Protein AF-A0A2E8IWW7-F1 (afdb_monomer)

Secondary structure (DSSP, 8-state):
---HHHHHHHHHHHHHHHHHHHHHHHHHHHHHHHHHHHHHHHHHHHHHHHHHHHHHHHHHHHHHHHHHTT---HHHHHHHHHHHHHHHHHHHHHHHHHHHHHHHHHHHHHHHTT--

Radius of gyration: 28.28 Å; Cα contacts (8 Å, |Δi|>4): 47; chains: 1; bounding box: 81×14×70 Å

Solvent-accessible surface area (backbone atoms only — not comparable to full-atom values): 6223 Å² total; per-residue (Å²): 145,73,61,65,69,56,48,51,55,51,51,52,53,48,50,54,51,50,53,52,53,53,54,61,62,45,51,64,55,49,52,55,51,54,43,53,50,32,49,54,53,26,55,52,32,48,53,53,35,53,54,45,53,51,54,48,54,55,46,52,50,53,50,51,57,30,52,76,69,70,44,86,53,64,68,62,52,51,53,43,53,54,48,49,56,51,40,55,54,34,49,54,50,26,52,52,29,50,51,49,37,52,52,45,54,51,54,49,56,57,51,60,62,71,78,108

Nearest PDB structures (foldseek):
  7nna-assembly1_A  TM=4.402E-01  e=4.335E-01  Klebsiella pneumoniae
  5wkq-assembly1_A  TM=3.886E-01  e=1.756E+00  Shigella flexneri
  2y3a-assembly1_B  TM=5.767E-01  e=7.113E+00  Mus musculus

Structure (mmCIF, N/CA/C/O backbone):
data_AF-A0A2E8IWW7-F1
#
_entry.id   AF-A0A2E8IWW7-F1
#
loop_
_atom_site.group_PDB
_atom_site.id
_atom_site.type_symbol
_atom_site.label_atom_id
_atom_site.label_alt_id
_atom_site.label_comp_id
_atom_site.label_asym_id
_atom_site.label_entity_id
_atom_site.label_seq_id
_atom_site.pdbx_PDB_ins_code
_atom_site.Cartn_x
_atom_site.Cartn_y
_atom_site.Cartn_z
_atom_site.occupancy
_atom_site.B_iso_or_equiv
_atom_site.auth_seq_id
_atom_site.auth_c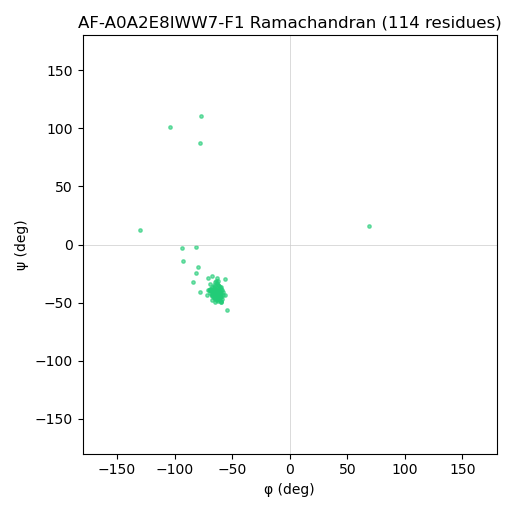omp_id
_atom_site.auth_asym_id
_atom_site.auth_atom_id
_atom_site.pdbx_PDB_model_num
ATOM 1 N N . MET A 1 1 ? 55.670 -3.044 -44.493 1.00 55.94 1 MET A N 1
ATOM 2 C CA . MET A 1 1 ? 55.944 -2.758 -43.066 1.00 55.94 1 MET A CA 1
ATOM 3 C C . MET A 1 1 ? 55.099 -1.572 -42.570 1.00 55.94 1 MET A C 1
ATOM 5 O O . MET A 1 1 ? 55.603 -0.763 -41.811 1.00 55.94 1 MET A O 1
ATOM 9 N N . ASN A 1 2 ? 53.820 -1.473 -42.980 1.00 57.03 2 ASN A N 1
ATOM 10 C CA . ASN A 1 2 ? 52.935 -0.324 -42.691 1.00 57.03 2 ASN A CA 1
ATOM 11 C C . ASN A 1 2 ? 51.557 -0.730 -42.121 1.00 57.03 2 ASN A C 1
ATOM 13 O O . ASN A 1 2 ? 50.665 0.105 -42.034 1.00 57.03 2 ASN A O 1
ATOM 17 N N . ASP A 1 3 ? 51.369 -1.986 -41.705 1.00 73.56 3 ASP A N 1
ATOM 18 C CA . ASP A 1 3 ? 50.045 -2.501 -41.307 1.00 73.56 3 ASP A CA 1
ATOM 19 C C . ASP A 1 3 ? 49.761 -2.375 -39.803 1.00 73.56 3 ASP A C 1
ATOM 21 O O . ASP A 1 3 ? 48.615 -2.487 -39.368 1.00 73.56 3 ASP A O 1
ATOM 25 N N . PHE A 1 4 ? 50.795 -2.108 -39.002 1.00 76.12 4 PHE A N 1
ATOM 26 C CA . PHE A 1 4 ? 50.677 -1.953 -37.552 1.00 76.12 4 PHE A CA 1
ATOM 27 C C . PHE A 1 4 ? 49.815 -0.738 -37.144 1.00 76.12 4 PHE A C 1
ATOM 29 O O . PHE A 1 4 ? 48.858 -0.933 -36.394 1.00 76.12 4 PHE A O 1
ATOM 36 N N . PRO A 1 5 ? 50.006 0.473 -37.712 1.00 85.06 5 PRO A N 1
ATOM 37 C CA . PRO A 1 5 ? 49.149 1.624 -37.401 1.00 85.06 5 PRO A CA 1
ATOM 38 C C . PRO A 1 5 ? 47.695 1.415 -37.850 1.00 85.06 5 PRO A C 1
ATOM 40 O O . PRO A 1 5 ? 46.745 1.897 -37.230 1.00 85.06 5 PRO A O 1
ATOM 43 N N . THR A 1 6 ? 47.493 0.674 -38.942 1.00 86.81 6 THR A N 1
ATOM 44 C CA . THR A 1 6 ? 46.160 0.324 -39.444 1.00 86.81 6 THR A CA 1
ATOM 45 C C . THR A 1 6 ? 45.454 -0.651 -38.506 1.00 86.81 6 THR A C 1
ATOM 47 O O . THR A 1 6 ? 44.249 -0.518 -38.278 1.00 86.81 6 THR A O 1
ATOM 50 N N . LEU A 1 7 ? 46.187 -1.610 -37.938 1.00 87.06 7 LEU A N 1
ATOM 51 C CA . LEU A 1 7 ? 45.660 -2.549 -36.956 1.00 87.06 7 LEU A CA 1
ATOM 52 C C . LEU A 1 7 ? 45.290 -1.845 -35.645 1.00 87.06 7 LEU A C 1
ATOM 54 O O . LEU A 1 7 ? 44.191 -2.070 -35.145 1.00 87.06 7 LEU A O 1
ATOM 58 N N . GLU A 1 8 ? 46.133 -0.942 -35.143 1.00 91.31 8 GLU A N 1
ATOM 59 C CA . GLU A 1 8 ? 45.832 -0.133 -33.952 1.00 91.31 8 GLU A CA 1
ATOM 60 C C . GLU A 1 8 ? 44.574 0.717 -34.145 1.00 91.31 8 GLU A C 1
ATOM 62 O O . GLU A 1 8 ? 43.680 0.719 -33.297 1.00 91.31 8 GLU A O 1
ATOM 67 N N . LYS A 1 9 ? 44.442 1.374 -35.304 1.00 90.00 9 LYS A N 1
ATOM 68 C CA . LYS A 1 9 ? 43.251 2.169 -35.631 1.00 90.00 9 LYS A CA 1
ATOM 69 C C . LYS A 1 9 ? 41.982 1.311 -35.685 1.00 90.00 9 LYS A C 1
ATOM 71 O O . LYS A 1 9 ? 40.926 1.735 -35.215 1.00 90.00 9 LYS A O 1
ATOM 76 N N . ARG A 1 10 ? 42.070 0.096 -36.237 1.00 89.94 10 ARG A N 1
ATOM 77 C CA . ARG A 1 10 ? 40.947 -0.857 -36.286 1.00 89.94 10 ARG A CA 1
ATOM 78 C C . ARG A 1 10 ? 40.593 -1.397 -34.904 1.00 89.94 10 ARG A C 1
ATOM 80 O O . ARG A 1 10 ? 39.410 -1.490 -34.596 1.00 89.94 10 ARG A O 1
ATOM 87 N N . LEU A 1 11 ? 41.590 -1.715 -34.081 1.00 92.00 11 LEU A N 1
ATOM 88 C CA . LEU A 1 11 ? 41.393 -2.193 -32.714 1.00 92.00 11 LEU A CA 1
ATOM 89 C C . LEU A 1 11 ? 40.750 -1.111 -31.843 1.00 92.00 11 LEU A C 1
ATOM 91 O O . LEU A 1 11 ? 39.773 -1.384 -31.155 1.00 92.00 11 LEU A O 1
ATOM 95 N N . SER A 1 12 ? 41.232 0.128 -31.941 1.00 93.69 12 SER A N 1
ATOM 96 C CA . SER A 1 12 ? 40.655 1.276 -31.239 1.00 93.69 12 SER A CA 1
ATOM 97 C C . SER A 1 12 ? 39.204 1.524 -31.668 1.00 93.69 12 SER A C 1
ATOM 99 O O . SER A 1 12 ? 38.323 1.649 -30.822 1.00 93.69 12 SER A O 1
ATOM 101 N N . SER A 1 13 ? 38.914 1.463 -32.973 1.00 93.25 13 SER A N 1
ATOM 102 C CA . SER A 1 13 ? 37.537 1.570 -33.469 1.00 93.25 13 SER A CA 1
ATOM 103 C C . SER A 1 13 ? 36.639 0.420 -32.996 1.00 93.25 13 SER A C 1
ATOM 105 O O . SER A 1 13 ? 35.471 0.658 -32.692 1.00 93.25 13 SER A O 1
ATOM 107 N N . ALA A 1 14 ? 37.154 -0.810 -32.930 1.00 91.62 14 ALA A N 1
ATOM 108 C CA . ALA A 1 14 ? 36.405 -1.958 -32.428 1.00 91.62 14 ALA A CA 1
ATOM 109 C C . ALA A 1 14 ? 36.111 -1.829 -30.926 1.00 91.62 14 ALA A C 1
ATOM 111 O O . ALA A 1 14 ? 34.982 -2.069 -30.511 1.00 91.62 14 ALA A O 1
ATOM 112 N N . LEU A 1 15 ? 37.085 -1.378 -30.131 1.00 91.56 15 LEU A N 1
ATOM 113 C CA . LEU A 1 15 ? 36.913 -1.124 -28.700 1.00 91.56 15 LEU A CA 1
ATOM 114 C C . LEU A 1 15 ? 35.878 -0.026 -28.434 1.00 91.56 15 LEU A C 1
ATOM 116 O O . LEU A 1 15 ? 35.010 -0.221 -27.592 1.00 91.56 15 LEU A O 1
ATOM 120 N N . SER A 1 16 ? 35.900 1.079 -29.187 1.00 92.25 16 SER A N 1
ATOM 121 C CA . SER A 1 16 ? 34.867 2.118 -29.065 1.00 92.25 16 SER A CA 1
ATOM 122 C C . SER A 1 16 ? 33.471 1.595 -29.411 1.00 92.25 16 SER A C 1
ATOM 124 O O . SER A 1 16 ? 32.513 1.930 -28.725 1.00 92.25 16 SER A O 1
ATOM 126 N N . ARG A 1 17 ? 33.339 0.740 -30.434 1.00 89.69 17 ARG A N 1
ATOM 127 C CA . ARG A 1 17 ? 32.047 0.126 -30.791 1.00 89.69 17 ARG A CA 1
ATOM 128 C C . ARG A 1 17 ? 31.553 -0.848 -29.726 1.00 89.69 17 ARG A C 1
ATOM 130 O O . ARG A 1 17 ? 30.366 -0.857 -29.434 1.00 89.69 17 ARG A O 1
ATOM 137 N N . ILE A 1 18 ? 32.453 -1.639 -29.142 1.00 90.75 18 ILE A N 1
ATOM 138 C CA . ILE A 1 18 ? 32.121 -2.551 -28.041 1.00 90.75 18 ILE A CA 1
ATOM 139 C C . ILE A 1 18 ? 31.704 -1.760 -26.800 1.00 90.75 18 ILE A C 1
ATOM 141 O O . ILE A 1 18 ? 30.731 -2.140 -26.163 1.00 90.75 18 ILE A O 1
ATOM 145 N N . ALA A 1 19 ? 32.384 -0.654 -26.481 1.00 89.25 19 ALA A N 1
ATOM 146 C CA . ALA A 1 19 ? 32.016 0.203 -25.357 1.00 89.25 19 ALA A CA 1
ATOM 147 C C . ALA A 1 19 ? 30.591 0.759 -25.514 1.00 89.25 19 ALA A C 1
ATOM 149 O O . ALA A 1 19 ? 29.776 0.594 -24.610 1.00 89.25 19 ALA A O 1
ATOM 150 N N . VAL A 1 20 ? 30.260 1.310 -26.687 1.00 89.12 20 VAL A N 1
ATOM 151 C CA . VAL A 1 20 ? 28.908 1.817 -26.983 1.00 89.12 20 VAL A CA 1
ATOM 152 C C . VAL A 1 20 ? 27.866 0.697 -26.934 1.00 89.12 20 VAL A C 1
ATOM 154 O O . VAL A 1 20 ? 26.873 0.819 -26.226 1.00 89.12 20 VAL A O 1
ATOM 157 N N . ALA A 1 21 ? 28.122 -0.435 -27.597 1.00 85.12 21 ALA A N 1
ATOM 158 C CA . ALA A 1 21 ? 27.201 -1.572 -27.583 1.00 85.12 21 ALA A CA 1
ATOM 159 C C . ALA A 1 21 ? 27.001 -2.147 -26.169 1.00 85.12 21 ALA A C 1
ATOM 161 O O . ALA A 1 21 ? 25.906 -2.579 -25.819 1.00 85.12 21 ALA A O 1
ATOM 162 N N . SER A 1 22 ? 28.046 -2.142 -25.334 1.00 83.44 22 SER A N 1
ATOM 163 C CA . SER A 1 22 ? 27.945 -2.577 -23.939 1.00 83.44 22 SER A CA 1
ATOM 164 C C . SER A 1 22 ? 27.089 -1.631 -23.099 1.00 83.44 22 SER A C 1
ATOM 166 O O . SER A 1 22 ? 26.325 -2.094 -22.260 1.00 83.44 22 SER A O 1
ATOM 168 N N . GLU A 1 23 ? 27.164 -0.323 -23.352 1.00 81.12 23 GLU A N 1
ATOM 169 C CA . GLU A 1 23 ? 26.350 0.682 -22.672 1.00 81.12 23 GLU A CA 1
ATOM 170 C C . GLU A 1 23 ? 24.875 0.583 -23.091 1.00 81.12 23 GLU A C 1
ATOM 172 O O . GLU A 1 23 ? 23.984 0.636 -22.243 1.00 81.12 23 GLU A O 1
ATOM 177 N N . GLU A 1 24 ? 24.610 0.330 -24.375 1.00 79.00 24 GLU A N 1
ATOM 178 C CA . GLU A 1 24 ? 23.263 0.079 -24.902 1.00 79.00 24 GLU A CA 1
ATOM 179 C C . GLU A 1 24 ? 22.631 -1.205 -24.347 1.00 79.00 24 GLU A C 1
ATOM 181 O O . GLU A 1 24 ? 21.442 -1.214 -24.049 1.00 79.00 24 GLU A O 1
ATOM 186 N N . LEU A 1 25 ? 23.415 -2.264 -24.112 1.00 78.19 25 LEU A N 1
ATOM 187 C CA . LEU A 1 25 ? 22.940 -3.505 -23.482 1.00 78.19 25 LEU A CA 1
ATOM 188 C C . LEU A 1 25 ? 22.538 -3.329 -22.005 1.00 78.19 25 LEU A C 1
ATOM 190 O O . LEU A 1 25 ? 21.696 -4.073 -21.503 1.00 78.19 25 LEU A O 1
ATOM 194 N N . ILE A 1 26 ? 23.126 -2.360 -21.296 1.00 78.38 26 ILE A N 1
ATOM 195 C CA . ILE A 1 26 ? 22.899 -2.149 -19.856 1.00 78.38 26 ILE A CA 1
ATOM 196 C C . ILE A 1 26 ? 21.636 -1.312 -19.588 1.00 78.38 26 ILE A C 1
ATOM 198 O O . ILE A 1 26 ? 20.954 -1.534 -18.585 1.00 78.38 26 ILE A O 1
ATOM 202 N N . LYS A 1 27 ? 21.283 -0.379 -20.481 1.00 74.81 27 LYS A N 1
ATOM 203 C CA . LYS A 1 27 ? 20.097 0.489 -20.344 1.00 74.81 27 LYS A CA 1
ATOM 204 C C . LYS A 1 27 ? 18.776 -0.281 -20.133 1.00 74.81 27 LYS A C 1
ATOM 206 O O . LYS A 1 27 ? 18.153 -0.068 -19.091 1.00 74.81 27 LYS A O 1
ATOM 211 N N . PRO A 1 28 ? 18.359 -1.218 -21.011 1.00 74.44 28 PRO A N 1
ATOM 212 C CA . PRO A 1 28 ? 17.109 -1.968 -20.838 1.00 74.44 28 PRO A CA 1
ATOM 213 C C . PRO A 1 28 ? 17.121 -2.867 -19.591 1.00 74.44 28 PRO A C 1
ATOM 215 O O . PRO A 1 28 ? 16.093 -3.053 -18.934 1.00 74.44 28 PRO A O 1
ATO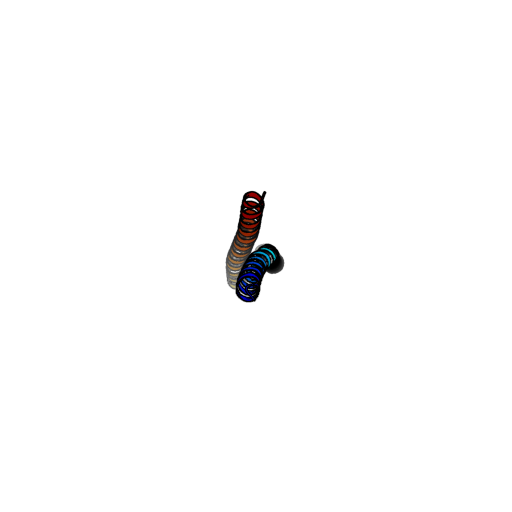M 218 N N . GLN A 1 29 ? 18.294 -3.379 -19.202 1.00 73.88 29 GLN A N 1
ATOM 219 C CA . GLN A 1 29 ? 18.458 -4.163 -17.976 1.00 73.88 29 GLN A CA 1
ATOM 220 C C . GLN A 1 29 ? 18.207 -3.312 -16.716 1.00 73.88 29 GLN A C 1
ATOM 222 O O . GLN A 1 29 ? 17.617 -3.790 -15.750 1.00 73.88 29 GLN A O 1
ATOM 227 N N . ASN A 1 30 ? 18.613 -2.040 -16.716 1.00 79.44 30 ASN A N 1
ATOM 228 C CA . ASN A 1 30 ? 18.381 -1.142 -15.584 1.00 79.44 30 ASN A CA 1
ATOM 229 C C . ASN A 1 30 ? 16.903 -0.747 -15.456 1.00 79.44 30 ASN A C 1
ATOM 231 O O . ASN A 1 30 ? 16.356 -0.841 -14.360 1.00 79.44 30 ASN A O 1
ATOM 235 N N . TYR A 1 31 ? 16.223 -0.412 -16.559 1.00 79.06 31 TYR A N 1
ATOM 236 C CA . TYR A 1 31 ? 14.793 -0.066 -16.521 1.00 79.06 31 TYR A CA 1
ATOM 237 C C . TYR A 1 31 ? 13.920 -1.217 -16.018 1.00 79.06 31 TYR A C 1
ATOM 239 O O . TYR A 1 31 ? 13.013 -1.013 -15.211 1.00 79.06 31 TYR A O 1
ATOM 247 N N . THR A 1 32 ? 14.208 -2.441 -16.466 1.00 82.44 32 THR A N 1
ATOM 248 C CA . THR A 1 32 ? 13.483 -3.637 -16.015 1.00 82.44 32 THR A CA 1
ATOM 249 C C . THR A 1 32 ? 13.704 -3.909 -14.527 1.00 82.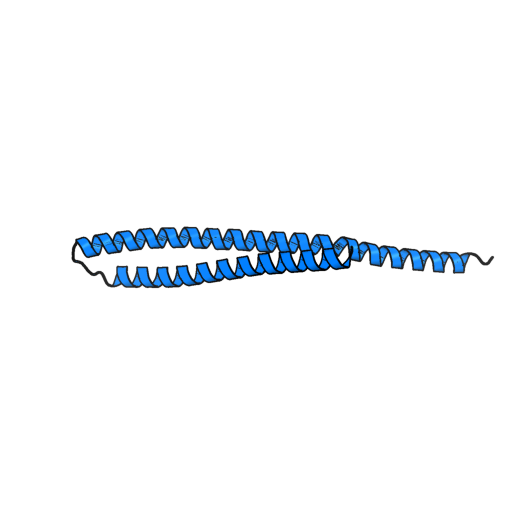44 32 THR A C 1
ATOM 251 O O . THR A 1 32 ? 12.745 -4.213 -13.817 1.00 82.44 32 THR A O 1
ATOM 254 N N . ASN A 1 33 ? 14.928 -3.720 -14.026 1.00 86.56 33 ASN A N 1
ATOM 255 C CA . ASN A 1 33 ? 15.236 -3.833 -12.600 1.00 86.56 33 ASN A CA 1
ATOM 256 C C . ASN A 1 33 ? 14.535 -2.748 -11.760 1.00 86.56 33 ASN A C 1
ATOM 258 O O . ASN A 1 33 ? 13.982 -3.051 -10.699 1.00 86.56 33 ASN A O 1
ATOM 262 N N . ASP A 1 34 ? 14.514 -1.502 -12.235 1.00 87.31 34 ASP A N 1
ATOM 263 C CA . ASP A 1 34 ? 13.873 -0.379 -11.543 1.00 87.31 34 ASP A CA 1
ATOM 264 C C . ASP A 1 34 ? 12.345 -0.514 -11.515 1.00 87.31 34 ASP A C 1
ATOM 266 O O . ASP A 1 34 ? 11.706 -0.222 -10.498 1.00 87.31 34 ASP A O 1
ATOM 270 N N . LEU A 1 35 ? 11.742 -1.010 -12.599 1.00 88.94 35 LEU A N 1
ATOM 271 C CA . LEU A 1 35 ? 10.317 -1.327 -12.643 1.00 88.94 35 LEU A CA 1
ATOM 272 C C . LEU A 1 35 ? 9.976 -2.487 -11.702 1.00 88.94 35 LEU A C 1
ATOM 274 O O . LEU A 1 35 ? 9.029 -2.374 -10.925 1.00 88.94 35 LEU A O 1
ATOM 278 N N . ALA A 1 36 ? 10.761 -3.570 -11.718 1.00 89.69 36 ALA A N 1
ATOM 279 C CA . ALA A 1 36 ? 10.558 -4.707 -10.822 1.00 89.69 36 ALA A CA 1
ATOM 280 C C . ALA A 1 36 ? 10.608 -4.274 -9.348 1.00 89.69 36 ALA A C 1
ATOM 282 O O . ALA A 1 36 ? 9.735 -4.639 -8.560 1.00 89.69 36 ALA A O 1
ATOM 283 N N . LYS A 1 37 ? 11.573 -3.421 -8.988 1.00 92.19 37 LYS A N 1
ATOM 284 C CA . LYS A 1 37 ? 11.671 -2.849 -7.644 1.00 92.19 37 LYS A CA 1
ATOM 285 C C . LYS A 1 37 ? 10.452 -1.992 -7.286 1.00 92.19 37 LYS A C 1
ATOM 287 O O . LYS A 1 37 ? 9.896 -2.159 -6.203 1.00 92.19 37 LYS A O 1
ATOM 292 N N . ALA A 1 38 ? 10.013 -1.111 -8.186 1.00 90.75 38 ALA A N 1
ATOM 293 C CA . ALA A 1 38 ? 8.846 -0.263 -7.948 1.00 90.75 38 ALA A CA 1
ATOM 294 C C . ALA A 1 38 ? 7.557 -1.082 -7.753 1.00 90.75 38 ALA A C 1
ATOM 296 O O . ALA A 1 38 ? 6.743 -0.748 -6.892 1.00 90.75 38 ALA A O 1
ATOM 297 N N . VAL A 1 39 ? 7.390 -2.176 -8.504 1.00 92.75 39 VAL A N 1
ATOM 298 C CA . VAL A 1 39 ? 6.262 -3.106 -8.343 1.00 92.75 39 VAL A CA 1
ATOM 299 C C . VAL A 1 39 ? 6.322 -3.816 -6.988 1.00 92.75 39 VAL A C 1
ATOM 301 O O . VAL A 1 39 ? 5.315 -3.850 -6.284 1.00 92.75 39 VAL A O 1
ATOM 304 N N . MET A 1 40 ? 7.493 -4.304 -6.568 1.00 95.00 40 MET A N 1
ATOM 305 C CA . MET A 1 40 ? 7.659 -4.928 -5.247 1.00 95.00 40 MET A CA 1
ATOM 306 C C . MET A 1 40 ? 7.331 -3.961 -4.096 1.00 95.00 40 MET A C 1
ATOM 308 O O . MET A 1 40 ? 6.691 -4.343 -3.111 1.00 95.00 40 MET A O 1
ATOM 312 N N . ASP A 1 41 ? 7.742 -2.697 -4.211 1.00 92.38 41 ASP A N 1
ATOM 313 C CA . ASP A 1 41 ? 7.429 -1.665 -3.218 1.00 92.38 41 ASP A CA 1
ATOM 314 C C . ASP A 1 41 ? 5.919 -1.358 -3.166 1.00 92.38 41 ASP A C 1
ATOM 316 O O . ASP A 1 41 ? 5.361 -1.131 -2.081 1.00 92.38 41 ASP A O 1
ATOM 320 N N . LEU A 1 42 ? 5.235 -1.418 -4.314 1.00 94.44 42 LEU A N 1
ATOM 321 C CA . LEU A 1 42 ? 3.785 -1.255 -4.399 1.00 94.44 42 LEU A CA 1
ATOM 322 C C . LEU A 1 42 ? 3.049 -2.418 -3.735 1.00 94.44 42 LEU A C 1
ATOM 324 O O . LEU A 1 42 ? 2.169 -2.192 -2.903 1.00 94.44 42 LEU A O 1
ATOM 328 N N . GLU A 1 43 ? 3.435 -3.654 -4.040 1.00 95.94 43 GLU A N 1
ATOM 329 C CA . GLU A 1 43 ? 2.867 -4.854 -3.417 1.00 95.94 43 GLU A CA 1
ATOM 330 C C . GLU A 1 43 ? 2.996 -4.807 -1.892 1.00 95.94 43 GLU A C 1
ATOM 332 O O . GLU A 1 43 ? 2.034 -5.069 -1.160 1.00 95.94 43 GLU A O 1
ATOM 337 N N . LYS A 1 44 ? 4.166 -4.392 -1.396 1.00 95.06 44 LYS A N 1
ATOM 338 C CA . LYS A 1 44 ? 4.402 -4.210 0.037 1.00 95.06 44 LYS A CA 1
ATOM 339 C C . LYS A 1 44 ? 3.477 -3.148 0.632 1.00 95.06 44 LYS A C 1
ATOM 341 O O . LYS A 1 44 ? 2.883 -3.381 1.685 1.00 95.06 44 LYS A O 1
ATOM 346 N N . SER A 1 45 ? 3.339 -2.005 -0.035 1.00 93.00 45 SER A N 1
ATOM 347 C CA . SER A 1 45 ? 2.480 -0.905 0.420 1.00 93.00 45 SER A CA 1
ATOM 348 C C . SER A 1 45 ? 1.006 -1.321 0.481 1.00 93.00 45 SER A C 1
ATOM 350 O O . SER A 1 45 ? 0.329 -1.052 1.474 1.00 93.00 45 SER A O 1
ATOM 352 N N . LEU A 1 46 ? 0.526 -2.057 -0.527 1.00 95.06 46 LEU A N 1
ATOM 353 C CA . LEU A 1 46 ? -0.836 -2.595 -0.570 1.00 95.06 46 LEU A CA 1
ATOM 354 C C . LEU A 1 46 ? -1.084 -3.647 0.517 1.00 95.06 46 LEU A C 1
ATOM 356 O O . LEU A 1 46 ? -2.132 -3.624 1.162 1.00 95.06 46 LEU A O 1
ATOM 360 N N . SER A 1 47 ? -0.118 -4.535 0.769 1.00 95.38 47 SER A N 1
ATOM 361 C CA . SER A 1 47 ? -0.211 -5.523 1.851 1.00 95.38 47 SER A CA 1
ATOM 362 C C . SER A 1 47 ? -0.332 -4.853 3.224 1.00 95.38 47 SER A C 1
ATOM 364 O O . SER A 1 47 ? -1.183 -5.229 4.034 1.00 95.38 47 SER A O 1
ATOM 366 N N . ILE A 1 48 ? 0.465 -3.808 3.471 1.00 93.38 48 ILE A N 1
ATOM 367 C CA . ILE A 1 48 ? 0.403 -3.020 4.708 1.00 93.38 48 ILE A CA 1
ATOM 368 C C . ILE A 1 48 ? -0.957 -2.319 4.842 1.00 93.38 48 ILE A C 1
ATOM 370 O O . ILE A 1 48 ? -1.561 -2.356 5.917 1.00 93.38 48 ILE A O 1
ATOM 374 N N . LEU A 1 49 ? -1.464 -1.713 3.765 1.00 93.50 49 LEU A N 1
ATOM 375 C CA . LEU A 1 49 ? -2.771 -1.053 3.759 1.00 93.50 49 LEU A CA 1
ATOM 376 C C . LEU A 1 49 ? -3.911 -2.043 4.047 1.00 93.50 49 LEU A C 1
ATOM 378 O O . LEU A 1 49 ? -4.790 -1.755 4.857 1.00 93.50 49 LEU A O 1
ATOM 382 N N . ALA A 1 50 ? -3.879 -3.236 3.447 1.00 92.69 50 ALA A N 1
ATOM 383 C CA . ALA A 1 50 ? -4.886 -4.272 3.671 1.00 92.69 50 ALA A CA 1
ATOM 384 C C . ALA A 1 50 ? -4.930 -4.749 5.135 1.00 92.69 50 ALA A C 1
ATOM 386 O O . ALA A 1 50 ? -6.012 -4.890 5.718 1.00 92.69 50 ALA A O 1
ATOM 387 N N . GLN A 1 51 ? -3.763 -4.952 5.754 1.00 93.50 51 GLN A N 1
ATOM 388 C CA . GLN A 1 51 ? -3.663 -5.308 7.174 1.00 93.50 51 GLN A CA 1
ATOM 389 C C . GLN A 1 51 ? -4.246 -4.207 8.065 1.00 93.50 51 GLN A C 1
ATOM 391 O O . GLN A 1 51 ? -5.041 -4.475 8.964 1.00 93.50 51 GLN A O 1
ATOM 396 N N . SER A 1 52 ? -3.906 -2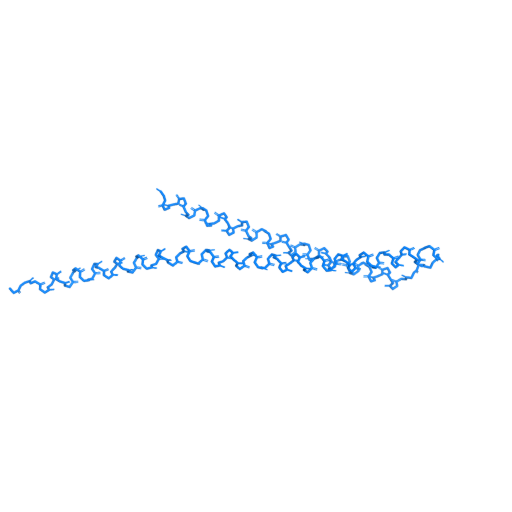.958 7.767 1.00 91.25 52 SER A N 1
ATOM 397 C CA . SER A 1 52 ? -4.347 -1.798 8.535 1.00 91.25 52 SER A CA 1
ATOM 398 C C . SER A 1 52 ? -5.863 -1.561 8.436 1.00 91.25 52 SER A C 1
ATOM 400 O O . SER A 1 52 ? -6.544 -1.346 9.440 1.00 91.25 52 SER A O 1
ATOM 402 N N . ASN A 1 53 ? -6.437 -1.748 7.245 1.00 90.38 53 ASN A N 1
ATOM 403 C CA . ASN A 1 53 ? -7.886 -1.732 7.044 1.00 90.38 53 ASN A CA 1
ATOM 404 C C . ASN A 1 53 ? -8.605 -2.853 7.807 1.00 90.38 53 ASN A C 1
ATOM 406 O O . ASN A 1 53 ? -9.732 -2.667 8.271 1.00 90.38 53 ASN A O 1
ATOM 410 N N . THR A 1 54 ? -7.972 -4.017 7.959 1.00 93.62 54 THR A N 1
ATOM 411 C CA . THR A 1 54 ? -8.529 -5.118 8.760 1.00 93.62 54 THR A CA 1
ATOM 412 C C . THR A 1 54 ? -8.611 -4.719 10.233 1.00 93.62 54 THR A C 1
ATOM 414 O O . THR A 1 54 ? -9.676 -4.834 10.838 1.00 93.62 54 THR A O 1
ATOM 417 N N . GLN A 1 55 ? -7.541 -4.132 10.777 1.00 90.31 55 GLN A N 1
ATOM 418 C CA . GLN A 1 55 ? -7.513 -3.615 12.150 1.00 90.31 55 GLN A CA 1
ATOM 419 C C . GLN A 1 55 ? -8.575 -2.526 12.386 1.00 90.31 55 GLN A C 1
ATOM 421 O O . GLN A 1 55 ? -9.236 -2.508 13.425 1.00 90.31 55 GLN A O 1
ATOM 426 N N . LEU A 1 56 ? -8.806 -1.654 11.401 1.00 92.00 56 LEU A N 1
ATOM 427 C CA . LEU A 1 56 ? -9.822 -0.602 11.493 1.00 92.00 56 LEU A CA 1
ATOM 428 C C . LEU A 1 56 ? -11.230 -1.171 11.589 1.00 92.00 56 LEU A C 1
ATOM 430 O O . LEU A 1 56 ? -12.057 -0.680 12.358 1.00 92.00 56 LEU A O 1
ATOM 434 N N . ARG A 1 57 ? -11.520 -2.213 10.806 1.00 91.56 57 ARG A N 1
ATOM 435 C CA . ARG A 1 57 ? -12.818 -2.892 10.844 1.00 91.56 57 ARG A CA 1
ATOM 436 C C . ARG A 1 57 ? -13.061 -3.533 12.207 1.00 91.56 57 ARG A C 1
ATOM 438 O O . ARG A 1 57 ? -14.160 -3.401 12.740 1.00 91.56 57 ARG A O 1
ATOM 445 N N . GLU A 1 58 ? -12.040 -4.150 12.796 1.00 91.69 58 GLU A N 1
ATOM 446 C CA . GLU A 1 58 ? -12.126 -4.720 14.144 1.00 91.69 58 GLU A CA 1
ATOM 447 C C . GLU A 1 58 ? -12.400 -3.653 15.213 1.00 91.69 58 GLU A C 1
ATOM 449 O O . GLU A 1 58 ? -13.270 -3.838 16.067 1.00 91.69 58 GLU A O 1
ATOM 454 N N . ILE A 1 59 ? -11.698 -2.517 15.165 1.00 88.00 59 ILE A N 1
ATOM 455 C CA . ILE A 1 59 ? -11.909 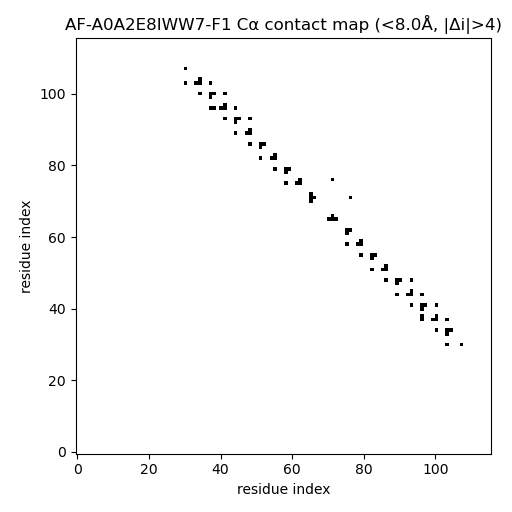-1.419 16.117 1.00 88.00 59 ILE A CA 1
ATOM 456 C C . ILE A 1 59 ? -13.295 -0.787 15.934 1.00 88.00 59 ILE A C 1
ATOM 458 O O . ILE A 1 59 ? -13.996 -0.549 16.918 1.00 88.00 59 ILE A O 1
ATOM 462 N N . ASN A 1 60 ? -13.743 -0.590 14.693 1.00 88.12 60 ASN A N 1
ATOM 463 C CA . ASN A 1 60 ? -15.090 -0.097 14.411 1.00 88.12 60 ASN A CA 1
ATOM 464 C C . ASN A 1 60 ? -16.179 -1.035 14.941 1.00 88.12 60 ASN A C 1
ATOM 466 O O . ASN A 1 60 ? -17.203 -0.560 15.434 1.00 88.12 60 ASN A O 1
ATOM 470 N N . GLN A 1 61 ? -15.970 -2.353 14.880 1.00 89.81 61 GLN A N 1
ATOM 471 C CA . GLN A 1 61 ? -16.902 -3.304 15.479 1.00 89.81 61 GLN A CA 1
ATOM 472 C C . GLN A 1 61 ? -16.960 -3.134 17.003 1.00 89.81 61 GLN A C 1
ATOM 474 O O . GLN A 1 61 ? -18.049 -3.0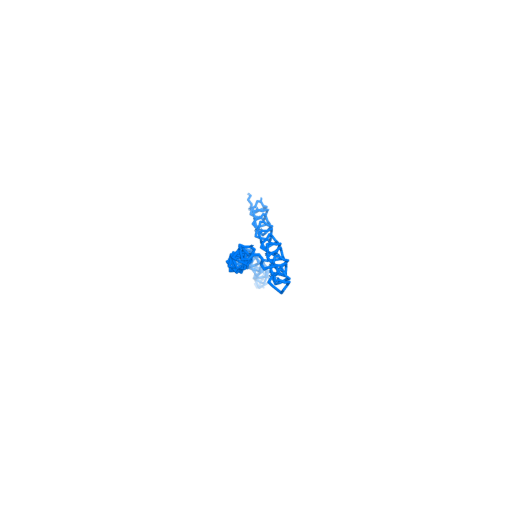09 17.560 1.00 89.81 61 GLN A O 1
ATOM 479 N N . LYS A 1 62 ? -15.804 -3.019 17.672 1.00 86.56 62 LYS A N 1
ATOM 480 C CA . LYS A 1 62 ? -15.739 -2.773 19.124 1.00 86.56 62 LYS A CA 1
ATOM 481 C C . LYS A 1 62 ? -16.432 -1.469 19.523 1.00 86.56 62 LYS A C 1
ATOM 483 O O . LYS A 1 62 ? -17.151 -1.443 20.519 1.00 86.56 62 LYS A O 1
ATOM 488 N N . LEU A 1 63 ? -16.261 -0.405 18.737 1.00 87.12 63 LEU A N 1
ATOM 489 C CA . LEU A 1 63 ? -16.952 0.867 18.951 1.00 87.12 63 LEU A CA 1
ATOM 490 C C . LEU A 1 63 ? -18.470 0.741 18.804 1.00 87.12 63 LEU A C 1
ATOM 492 O O . LEU A 1 63 ? -19.211 1.286 19.620 1.00 87.12 63 LEU A O 1
ATOM 496 N N . ARG A 1 64 ? -18.951 0.008 17.793 1.00 86.00 64 ARG A N 1
ATOM 497 C CA . ARG A 1 64 ? -20.388 -0.256 17.616 1.00 86.00 64 ARG A CA 1
ATOM 498 C C . ARG A 1 64 ? -20.954 -1.040 18.796 1.00 86.00 64 ARG A C 1
ATOM 500 O O . ARG A 1 64 ? -22.004 -0.667 19.310 1.00 86.00 64 ARG A O 1
ATOM 507 N N . ASP A 1 65 ? -20.237 -2.054 19.271 1.00 85.31 65 ASP A N 1
ATOM 508 C CA . ASP A 1 65 ? -20.645 -2.846 20.432 1.00 85.31 65 ASP A CA 1
ATOM 509 C C . ASP A 1 65 ? -20.670 -2.009 21.724 1.00 85.31 65 ASP A C 1
ATOM 511 O O . ASP A 1 65 ? -21.564 -2.179 22.555 1.00 85.31 65 ASP A O 1
ATOM 515 N N . ALA A 1 66 ? -19.714 -1.090 21.903 1.00 82.75 66 ALA A N 1
ATOM 516 C CA . ALA A 1 66 ? -19.671 -0.163 23.036 1.00 82.75 66 ALA A CA 1
ATOM 517 C C . ALA A 1 66 ? -20.823 0.858 22.983 1.00 82.75 66 ALA A C 1
ATOM 519 O O . ALA A 1 66 ? -21.530 1.051 23.976 1.00 82.75 66 ALA A O 1
ATOM 520 N N . ASN A 1 67 ? -21.095 1.417 21.799 1.00 82.50 67 ASN A N 1
ATOM 521 C CA . ASN A 1 67 ? -22.228 2.312 21.564 1.00 82.50 67 ASN A CA 1
ATOM 522 C C . ASN A 1 67 ? -23.578 1.622 21.815 1.00 82.50 67 ASN A C 1
ATOM 524 O O . ASN A 1 67 ? -24.453 2.223 22.433 1.00 82.50 67 ASN A O 1
ATOM 528 N N . LEU A 1 68 ? -23.748 0.357 21.405 1.00 83.12 68 LEU A N 1
ATOM 529 C CA . LEU A 1 68 ? -24.958 -0.430 21.692 1.00 83.12 68 LEU A CA 1
ATOM 530 C C . LEU A 1 68 ? -25.181 -0.641 23.195 1.00 83.12 68 LEU A C 1
ATOM 532 O O . LEU A 1 68 ? -26.321 -0.713 23.648 1.00 83.12 68 LEU A O 1
ATOM 536 N N . LYS A 1 69 ? -24.099 -0.713 23.975 1.00 85.69 69 LYS A N 1
ATOM 537 C CA . LYS A 1 69 ? -24.144 -0.787 25.443 1.00 85.69 69 LYS A CA 1
ATOM 538 C C . LYS A 1 69 ? -24.337 0.585 26.102 1.00 85.69 69 LYS A C 1
ATOM 540 O O . LYS A 1 69 ? -24.416 0.652 27.324 1.00 85.69 69 LYS A O 1
ATOM 545 N N . GLY A 1 70 ? -24.390 1.666 25.320 1.00 80.19 70 GLY A N 1
ATOM 546 C CA . GLY A 1 70 ? -24.470 3.040 25.816 1.00 80.19 70 GLY A CA 1
ATOM 547 C C . GLY A 1 70 ? -23.192 3.526 26.506 1.00 80.19 70 GLY A C 1
ATOM 548 O O . GLY A 1 70 ? -23.234 4.517 27.230 1.00 80.19 70 GLY A O 1
ATOM 549 N N . VAL A 1 71 ? -22.062 2.836 26.310 1.00 75.31 71 VAL A N 1
ATOM 550 C CA . VAL A 1 71 ? -20.775 3.179 26.926 1.00 75.31 71 VAL A CA 1
ATOM 551 C C . VAL A 1 71 ? -19.890 3.839 25.873 1.00 75.31 71 VAL A C 1
ATOM 553 O O . VAL A 1 71 ? -19.292 3.165 25.038 1.00 75.31 71 VAL A O 1
ATOM 556 N N . GLY A 1 72 ? -19.802 5.168 25.908 1.00 75.06 72 GLY A N 1
ATOM 557 C CA . GLY A 1 72 ? -18.833 5.916 25.109 1.00 75.06 72 GLY A CA 1
ATOM 558 C C . GLY A 1 72 ? -17.454 5.842 25.753 1.00 75.06 72 GLY A C 1
ATOM 559 O O . GLY A 1 72 ? -17.122 6.704 26.559 1.00 75.06 72 GLY A O 1
ATOM 560 N N . ASP A 1 73 ? -16.678 4.804 25.437 1.00 80.56 73 ASP A N 1
ATOM 561 C CA . ASP A 1 73 ? -15.307 4.642 25.935 1.00 80.56 73 ASP A CA 1
ATOM 562 C C . ASP A 1 73 ? -14.337 5.569 25.167 1.00 80.56 73 ASP A C 1
ATOM 564 O O . ASP A 1 73 ? -14.066 5.325 23.983 1.00 80.56 73 ASP A O 1
ATOM 568 N N . PRO A 1 74 ? -13.778 6.619 25.805 1.00 79.25 74 PRO A N 1
ATOM 569 C CA . PRO A 1 74 ? -12.874 7.557 25.141 1.00 79.25 74 PRO A CA 1
ATOM 570 C C . PRO A 1 74 ? -11.579 6.905 24.642 1.00 79.25 74 PRO A C 1
ATOM 572 O O . PRO A 1 74 ? -11.012 7.365 23.652 1.00 79.25 74 PRO A O 1
ATOM 575 N N . ALA A 1 75 ? -11.109 5.831 25.287 1.00 81.94 75 ALA A N 1
ATOM 576 C CA . ALA A 1 75 ? -9.895 5.134 24.874 1.00 81.94 75 ALA A CA 1
ATOM 577 C C . ALA A 1 75 ? -10.112 4.363 23.564 1.00 81.94 75 ALA A C 1
ATOM 579 O O . ALA A 1 75 ? -9.252 4.394 22.684 1.00 81.94 75 ALA A O 1
ATOM 580 N N . LEU A 1 76 ? -11.281 3.733 23.394 1.00 79.75 76 LEU A N 1
ATOM 581 C CA . LEU A 1 76 ? -11.645 3.081 22.132 1.00 79.75 76 LEU A CA 1
ATOM 582 C C . LEU A 1 76 ? -11.805 4.095 20.995 1.00 79.75 76 LEU A C 1
ATOM 584 O O . LEU A 1 76 ? -11.375 3.825 19.875 1.00 79.75 76 LEU A O 1
ATOM 588 N N . ILE A 1 77 ? -12.405 5.255 21.276 1.00 80.69 77 ILE A N 1
ATOM 589 C CA . ILE A 1 77 ? -12.598 6.318 20.278 1.00 80.69 77 ILE A CA 1
ATOM 590 C C . ILE A 1 77 ? -11.247 6.873 19.8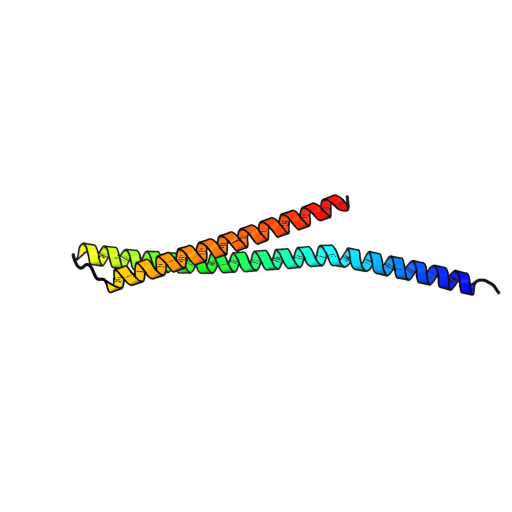24 1.00 80.69 77 ILE A C 1
ATOM 592 O O . ILE A 1 77 ? -10.987 6.942 18.624 1.00 80.69 77 ILE A O 1
ATOM 596 N N . ASN A 1 78 ? -10.368 7.216 20.769 1.00 85.38 78 ASN A N 1
ATOM 597 C CA . ASN A 1 78 ? -9.036 7.724 20.449 1.00 85.38 78 ASN A CA 1
ATOM 598 C C . ASN A 1 78 ? -8.213 6.684 19.677 1.00 85.38 78 ASN A C 1
ATOM 600 O O . ASN A 1 78 ? -7.617 7.026 18.660 1.00 85.38 78 ASN A O 1
ATOM 604 N N . GLY A 1 79 ? -8.256 5.409 20.082 1.00 85.00 79 GLY A N 1
ATOM 605 C CA . GLY A 1 79 ? -7.575 4.333 19.359 1.00 85.00 79 GLY A CA 1
ATOM 606 C C . GLY A 1 79 ? -8.089 4.143 17.926 1.00 85.00 79 GLY A C 1
ATOM 607 O O . GLY A 1 79 ? -7.304 3.878 17.019 1.00 85.00 79 GLY A O 1
ATOM 608 N N . ALA A 1 80 ? -9.391 4.324 17.689 1.00 84.06 80 ALA A N 1
ATOM 609 C CA . ALA A 1 80 ? -9.957 4.286 16.341 1.00 84.06 80 ALA A CA 1
ATOM 610 C C . ALA A 1 80 ? -9.494 5.460 15.476 1.00 84.06 80 ALA A C 1
ATOM 612 O O . ALA A 1 80 ? -9.138 5.259 14.319 1.00 84.06 80 ALA A O 1
ATOM 613 N N . LEU A 1 81 ? -9.471 6.671 16.041 1.00 87.75 81 LEU A N 1
ATOM 614 C CA . LEU A 1 81 ? -9.005 7.872 15.347 1.00 87.75 81 LEU A CA 1
ATOM 615 C C . LEU A 1 81 ? -7.517 7.783 14.990 1.00 87.75 81 LEU A C 1
ATOM 617 O O . LEU A 1 81 ? -7.129 8.137 13.879 1.00 87.75 81 LEU A O 1
ATOM 621 N N . GLU A 1 82 ? -6.685 7.284 15.904 1.00 90.94 82 GLU A N 1
ATOM 622 C CA . GLU A 1 82 ? -5.262 7.057 15.642 1.00 90.94 82 GLU A CA 1
ATOM 623 C C . GLU A 1 82 ? -5.053 6.057 14.503 1.00 90.94 82 GLU A C 1
ATOM 625 O O . GLU A 1 82 ? -4.247 6.306 13.602 1.00 90.94 82 GLU A O 1
ATOM 630 N N . LEU A 1 83 ? -5.814 4.959 14.505 1.00 92.06 83 LEU A N 1
ATOM 631 C CA . LEU A 1 83 ? -5.716 3.950 13.460 1.00 92.06 83 LEU A CA 1
ATOM 632 C C . LEU A 1 83 ? -6.244 4.455 12.105 1.00 92.06 83 LEU A C 1
ATOM 634 O O . LEU A 1 83 ? -5.686 4.111 11.066 1.00 92.06 83 LEU A O 1
ATOM 638 N N . GLU A 1 84 ? -7.268 5.308 12.098 1.00 91.1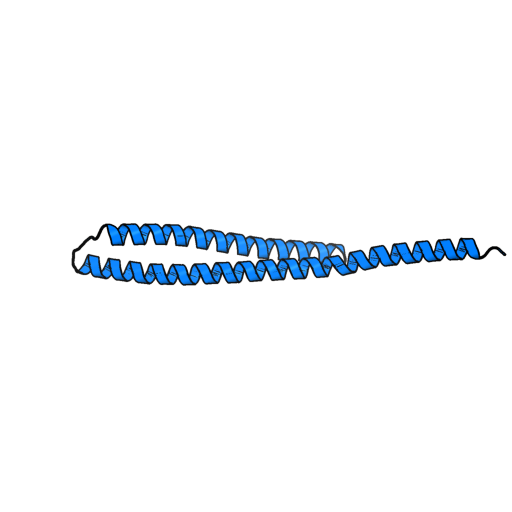9 84 GLU A N 1
ATOM 639 C CA . GLU A 1 84 ? -7.756 5.975 10.885 1.00 91.19 84 GLU A CA 1
ATOM 640 C C . GLU A 1 84 ? -6.682 6.882 10.271 1.00 91.19 84 GLU A C 1
ATOM 642 O O . GLU A 1 84 ? -6.402 6.812 9.076 1.00 91.19 84 GLU A O 1
ATOM 647 N N . ILE A 1 85 ? -6.012 7.698 11.089 1.00 95.12 85 ILE A N 1
ATOM 648 C CA . ILE A 1 85 ? -4.915 8.560 10.624 1.00 95.12 85 ILE A CA 1
ATOM 649 C C . ILE A 1 85 ? -3.765 7.718 10.058 1.00 95.12 85 ILE A C 1
ATOM 651 O O . ILE A 1 85 ? -3.152 8.092 9.055 1.00 95.12 85 ILE A O 1
ATOM 655 N N . ASP A 1 86 ? -3.450 6.592 10.696 1.00 93.00 86 ASP A N 1
ATOM 656 C CA . ASP A 1 86 ? -2.434 5.663 10.209 1.00 93.00 86 ASP A CA 1
ATOM 657 C C . ASP A 1 86 ? -2.842 5.001 8.878 1.00 93.00 86 ASP A C 1
ATOM 659 O O . ASP A 1 86 ? -2.023 4.913 7.960 1.00 93.00 86 ASP A O 1
ATOM 663 N N . ASN A 1 87 ? -4.118 4.636 8.711 1.00 91.12 87 ASN A N 1
ATOM 664 C CA . ASN A 1 87 ? -4.657 4.159 7.433 1.00 91.12 87 ASN A CA 1
ATOM 665 C C . ASN A 1 87 ? -4.511 5.188 6.319 1.00 91.12 87 ASN A C 1
ATOM 667 O O . ASN A 1 87 ? -3.968 4.850 5.270 1.00 91.12 87 ASN A O 1
ATOM 671 N N . LEU A 1 88 ? -4.912 6.439 6.557 1.00 95.00 88 LEU A N 1
ATOM 672 C CA . LEU A 1 88 ? -4.793 7.511 5.564 1.00 95.00 88 LEU A CA 1
ATOM 673 C C . LEU A 1 88 ? -3.334 7.720 5.130 1.00 95.00 88 LEU A C 1
ATOM 675 O O . LEU A 1 88 ? -3.039 7.912 3.951 1.00 95.00 88 LEU A O 1
ATOM 679 N N . LYS A 1 89 ? -2.382 7.627 6.068 1.00 94.00 89 LYS A N 1
ATOM 680 C CA . LYS A 1 89 ? -0.946 7.697 5.746 1.00 94.00 89 LYS A CA 1
ATOM 681 C C . LYS A 1 89 ? -0.484 6.512 4.898 1.00 94.00 89 LYS A C 1
ATOM 683 O O . LYS A 1 89 ? 0.338 6.689 3.998 1.00 94.00 89 LYS A O 1
ATOM 688 N N . LYS A 1 90 ? -0.975 5.307 5.189 1.00 94.12 90 LYS A N 1
ATOM 689 C CA . LYS A 1 90 ? -0.653 4.090 4.430 1.00 94.12 90 LYS A CA 1
ATOM 690 C C . LYS A 1 90 ? -1.252 4.124 3.026 1.00 94.12 90 LYS A C 1
ATOM 692 O O . LYS A 1 90 ? -0.559 3.754 2.083 1.00 94.12 90 LYS A O 1
ATOM 697 N N . GLU A 1 91 ? -2.478 4.619 2.884 1.00 92.06 91 GLU A N 1
ATOM 698 C CA . GLU A 1 91 ? -3.137 4.833 1.595 1.00 92.06 91 GLU A CA 1
ATOM 699 C C . GLU A 1 91 ? -2.332 5.810 0.738 1.00 92.06 91 GLU A C 1
ATOM 701 O O . GLU A 1 91 ? -1.925 5.464 -0.369 1.00 92.06 91 GLU A O 1
ATOM 706 N N . TRP A 1 92 ? -1.943 6.953 1.306 1.00 94.62 92 TRP A N 1
ATOM 707 C CA . TRP A 1 92 ? -1.099 7.924 0.611 1.00 94.62 92 TRP A CA 1
ATOM 708 C C . TRP A 1 92 ? 0.261 7.353 0.173 1.00 94.62 92 TRP A C 1
ATOM 710 O O . TRP A 1 92 ? 0.780 7.680 -0.896 1.00 94.62 92 TRP A O 1
ATOM 720 N N . ASN A 1 93 ? 0.868 6.481 0.981 1.00 90.62 93 ASN A N 1
ATOM 721 C CA . ASN A 1 93 ? 2.110 5.807 0.598 1.00 90.62 93 ASN A CA 1
ATOM 722 C C . ASN A 1 93 ? 1.896 4.794 -0.537 1.00 90.62 93 ASN A C 1
ATOM 724 O O . ASN A 1 93 ? 2.737 4.709 -1.435 1.00 90.62 93 ASN A O 1
ATOM 728 N N . ALA A 1 94 ? 0.778 4.063 -0.527 1.00 90.44 94 ALA A N 1
ATOM 729 C CA . ALA A 1 94 ? 0.412 3.174 -1.623 1.00 90.44 94 ALA A CA 1
ATOM 730 C C . ALA A 1 94 ? 0.193 3.962 -2.925 1.00 90.44 94 ALA A C 1
ATOM 732 O O . ALA A 1 94 ? 0.748 3.585 -3.955 1.00 90.44 94 ALA A O 1
ATOM 733 N N . GLU A 1 95 ? -0.508 5.098 -2.872 1.00 94.12 95 GLU A N 1
ATOM 734 C CA . GLU A 1 95 ? -0.693 5.995 -4.021 1.00 94.12 95 GLU A CA 1
ATOM 735 C C . GLU A 1 95 ? 0.640 6.500 -4.586 1.00 94.12 95 GLU A C 1
ATOM 737 O O . GLU A 1 95 ? 0.874 6.421 -5.792 1.00 94.12 95 GLU A O 1
ATOM 742 N N . LYS A 1 96 ? 1.568 6.957 -3.733 1.00 94.31 96 LYS A N 1
ATOM 743 C CA . LYS A 1 96 ? 2.917 7.350 -4.181 1.00 94.31 96 LYS A CA 1
ATOM 744 C C . LYS A 1 96 ? 3.646 6.213 -4.884 1.00 94.31 96 LYS A C 1
ATOM 746 O O . LYS A 1 96 ? 4.322 6.441 -5.884 1.00 94.31 96 LYS A O 1
ATOM 751 N N . SER A 1 97 ? 3.525 4.995 -4.362 1.00 90.94 97 SER A N 1
ATOM 752 C CA . SER A 1 97 ? 4.153 3.827 -4.967 1.00 90.94 97 SER A CA 1
ATOM 753 C C . SER A 1 97 ? 3.533 3.493 -6.330 1.00 90.94 97 SER A C 1
ATOM 755 O O . SER A 1 97 ? 4.274 3.230 -7.276 1.00 90.94 97 SER A O 1
ATOM 757 N N . GLN A 1 98 ? 2.209 3.622 -6.482 1.00 92.62 98 GLN A N 1
ATOM 758 C CA . GLN A 1 98 ? 1.539 3.495 -7.783 1.00 92.62 98 GLN A CA 1
ATOM 759 C C . GLN A 1 98 ? 2.036 4.544 -8.782 1.00 92.62 98 GLN A C 1
ATOM 761 O O . GLN A 1 98 ? 2.352 4.205 -9.921 1.00 92.62 98 GLN A O 1
ATOM 766 N N . ILE A 1 99 ? 2.157 5.805 -8.355 1.00 94.31 99 ILE A N 1
ATOM 767 C CA . ILE A 1 99 ? 2.687 6.887 -9.196 1.00 94.31 99 ILE A CA 1
ATOM 768 C C . ILE A 1 99 ? 4.114 6.566 -9.649 1.00 94.31 99 ILE A C 1
ATOM 770 O O . ILE A 1 99 ? 4.422 6.727 -10.826 1.00 94.31 99 ILE A O 1
ATOM 774 N N . ASN A 1 100 ? 4.970 6.056 -8.760 1.00 92.25 100 ASN A N 1
ATOM 775 C CA . ASN A 1 100 ? 6.333 5.664 -9.125 1.00 92.25 100 ASN A CA 1
ATOM 776 C C . ASN A 1 100 ? 6.354 4.540 -10.172 1.00 92.25 100 ASN A C 1
ATOM 778 O O . ASN A 1 100 ? 7.129 4.613 -11.124 1.00 92.25 100 ASN A O 1
ATOM 782 N N . VAL A 1 101 ? 5.482 3.532 -10.050 1.00 93.50 101 VAL A N 1
ATOM 783 C CA . VAL A 1 101 ? 5.343 2.477 -11.071 1.00 93.50 101 VAL A CA 1
ATOM 784 C C . VAL A 1 101 ? 4.921 3.072 -12.418 1.00 93.50 101 VAL A C 1
ATOM 786 O O . VAL A 1 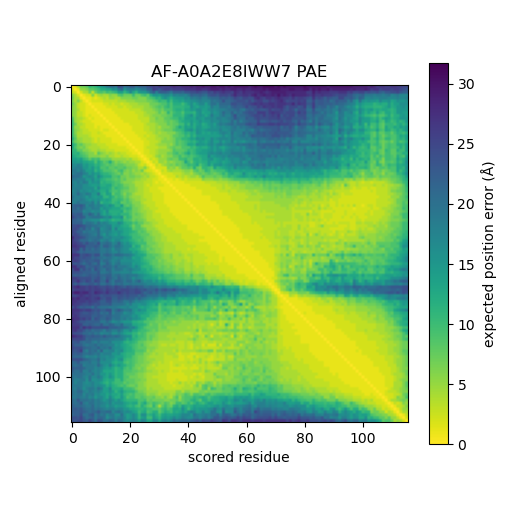101 ? 5.512 2.739 -13.448 1.00 93.50 101 VAL A O 1
ATOM 789 N N . LEU A 1 102 ? 3.941 3.981 -12.425 1.00 92.12 102 LEU A N 1
ATOM 790 C CA . LEU A 1 102 ? 3.486 4.655 -13.645 1.00 92.12 102 LEU A CA 1
ATOM 791 C C . LEU A 1 102 ? 4.601 5.488 -14.286 1.00 92.12 102 LEU A C 1
ATOM 793 O O . LEU A 1 102 ? 4.830 5.370 -15.487 1.00 92.12 102 LEU A O 1
ATOM 797 N N . VAL A 1 103 ? 5.327 6.286 -13.499 1.00 91.88 103 VAL A N 1
ATOM 798 C CA . VAL A 1 103 ? 6.454 7.099 -13.983 1.00 91.88 103 VAL A CA 1
ATOM 799 C C . VAL A 1 103 ? 7.554 6.215 -14.568 1.00 91.88 103 VAL A C 1
ATOM 801 O O . VAL A 1 103 ? 8.044 6.512 -15.658 1.00 91.88 103 VAL A O 1
ATOM 804 N N . ASN A 1 104 ? 7.902 5.108 -13.908 1.00 88.81 104 ASN A N 1
ATOM 805 C CA . ASN A 1 104 ? 8.908 4.173 -14.416 1.00 88.81 104 ASN A CA 1
ATOM 806 C C . ASN A 1 104 ? 8.460 3.533 -15.735 1.00 88.81 104 ASN A C 1
ATOM 808 O O . ASN A 1 104 ? 9.243 3.450 -16.677 1.00 88.81 104 ASN A O 1
ATOM 812 N N . THR A 1 105 ? 7.184 3.152 -15.831 1.00 89.56 105 THR A N 1
ATOM 813 C CA . THR A 1 105 ? 6.609 2.568 -17.053 1.00 89.56 105 THR A CA 1
ATOM 814 C C . THR A 1 105 ? 6.616 3.566 -18.213 1.00 89.56 105 THR A C 1
ATOM 816 O O . THR A 1 105 ? 7.000 3.220 -19.329 1.00 89.56 105 THR A O 1
ATOM 819 N N . LEU A 1 106 ? 6.224 4.820 -17.960 1.00 88.56 106 LEU A N 1
ATOM 820 C CA . LEU A 1 106 ? 6.224 5.878 -18.973 1.00 88.56 106 LEU A CA 1
ATOM 821 C C . LEU A 1 106 ? 7.644 6.253 -19.410 1.00 88.56 106 LEU A C 1
ATOM 823 O O . LEU A 1 106 ? 7.874 6.448 -20.598 1.00 88.56 106 LEU A O 1
ATOM 827 N N . THR A 1 107 ? 8.593 6.321 -18.472 1.00 86.94 107 THR A N 1
ATOM 828 C CA . THR A 1 107 ? 10.002 6.616 -18.776 1.00 86.94 107 THR A CA 1
ATOM 829 C C . THR A 1 107 ? 10.624 5.518 -19.632 1.00 86.94 107 THR A C 1
ATOM 831 O O . THR A 1 107 ? 11.285 5.831 -20.616 1.00 86.94 107 THR A O 1
ATOM 834 N N . ALA A 1 108 ? 10.367 4.247 -19.307 1.00 83.75 108 ALA A N 1
ATOM 835 C CA . ALA A 1 108 ? 10.837 3.118 -20.108 1.00 83.75 108 ALA A CA 1
ATOM 836 C C . ALA A 1 108 ? 10.258 3.160 -21.536 1.00 83.75 108 ALA A C 1
ATOM 838 O O . ALA A 1 108 ? 11.003 3.105 -22.508 1.00 83.75 108 ALA A O 1
ATOM 839 N N . SER A 1 109 ? 8.944 3.376 -21.664 1.00 81.69 109 SER A N 1
ATOM 840 C CA . SER A 1 109 ? 8.262 3.474 -22.965 1.00 81.69 109 SER A CA 1
ATOM 841 C C . SER A 1 109 ? 8.750 4.655 -23.821 1.00 81.69 109 SER A C 1
ATOM 843 O O . SER A 1 109 ? 8.829 4.554 -25.044 1.00 81.69 109 SER A O 1
ATOM 845 N N . ALA A 1 110 ? 9.107 5.782 -23.197 1.00 80.94 110 ALA A N 1
ATOM 846 C CA . ALA A 1 110 ? 9.621 6.954 -23.905 1.00 80.94 110 ALA A CA 1
ATOM 847 C C . ALA A 1 110 ? 11.044 6.759 -24.464 1.00 80.94 110 ALA A C 1
ATOM 849 O O . ALA A 1 110 ? 11.383 7.387 -25.467 1.00 80.94 110 ALA A O 1
ATOM 850 N N . GLU A 1 111 ? 11.875 5.922 -23.836 1.00 73.81 111 GLU A N 1
ATOM 851 C CA . GLU A 1 111 ? 13.202 5.562 -24.358 1.00 73.81 111 GLU A CA 1
ATOM 852 C C . GLU A 1 111 ? 13.088 4.517 -25.479 1.00 73.81 111 GLU A C 1
ATOM 854 O O . GLU A 1 111 ? 13.686 4.717 -26.533 1.00 73.81 111 GLU A O 1
ATOM 859 N N . ASP A 1 112 ? 12.206 3.517 -25.340 1.00 68.69 112 ASP A N 1
ATOM 860 C CA . ASP A 1 112 ? 11.918 2.541 -26.409 1.00 68.69 112 ASP A CA 1
ATOM 861 C C . ASP A 1 112 ? 11.463 3.219 -27.723 1.00 68.69 112 ASP A C 1
ATOM 863 O O . ASP A 1 112 ? 11.716 2.713 -28.814 1.00 68.69 112 ASP A O 1
ATOM 867 N N . GLN A 1 113 ? 10.806 4.385 -27.640 1.00 67.12 113 GLN A N 1
ATOM 868 C CA . GLN A 1 113 ? 10.386 5.178 -28.806 1.00 67.12 113 GLN A CA 1
ATOM 869 C C . GLN A 1 113 ? 11.498 6.025 -29.445 1.00 67.12 113 GLN A C 1
ATOM 871 O O . GLN A 1 113 ? 11.331 6.452 -30.585 1.00 67.12 113 GLN A O 1
ATOM 876 N N . LYS A 1 114 ? 12.599 6.317 -28.740 1.00 59.84 114 LYS A N 1
ATOM 877 C CA . LYS A 1 114 ? 13.751 7.039 -29.317 1.00 59.84 114 LYS A CA 1
ATOM 878 C C . LYS A 1 114 ? 14.677 6.121 -30.112 1.00 59.84 114 LYS A C 1
ATOM 880 O O . LYS A 1 114 ? 15.392 6.613 -30.983 1.00 59.84 114 LYS A O 1
ATOM 885 N N . ASP A 1 115 ? 14.654 4.829 -29.796 1.00 56.06 115 ASP A N 1
ATOM 886 C CA . ASP A 1 115 ? 15.521 3.807 -30.385 1.00 56.06 115 ASP A CA 1
ATOM 887 C C . ASP A 1 115 ? 14.885 3.092 -31.605 1.00 56.06 115 ASP A C 1
ATOM 889 O O . ASP A 1 115 ? 15.541 2.258 -32.235 1.00 56.06 115 ASP A O 1
ATOM 893 N N . ALA A 1 116 ? 13.629 3.420 -31.954 1.00 52.75 116 ALA A N 1
ATOM 894 C CA . ALA A 1 116 ? 12.862 2.881 -33.090 1.00 52.75 116 ALA A CA 1
ATOM 895 C C . ALA A 1 116 ? 12.830 3.832 -34.301 1.00 52.75 116 ALA A C 1
ATOM 897 O O . ALA A 1 116 ? 12.919 3.322 -35.445 1.00 52.75 116 ALA A O 1
#

Sequence (116 aa):
MNDFPTLEKRLSSALSRIAVASEELIKPQNYTNDLAKAVMDLEKSLSILAQSNTQLREINQKLRDANLKGVGDPALINGALELEIDNLKKEWNAEKSQINVLVNTLTASAEDQKDA

pLDDT: mean 86.14, std 8.97, range [52.75, 95.94]

Foldseek 3Di:
DPCVVVVVVVVVVVVVVVVVVVVVVVVLVVLVVQLVVLVVQLVVLVVVLVVLVVVLVVLVVVCVVCVVVVHPDVVSVVVNVVSVVVNVVSVVSSVVSVVSSVVSVVVSVVVVVVVD

Mean predicted aligned error: 9.99 Å